Protein AF-A0A9W7BXT1-F1 (afdb_monomer_lite)

Organism: NCBI:txid1606542

pLDDT: mean 88.09, std 12.03, range [32.91, 97.69]

Secondary structure (DSSP, 8-state):
------GGG--HHHHIIIIIHHHHHHIIIIIIIHHHHHHTT--HHHHHHHHHHHHHHHHTHHHHHHHHTT--HHHHHHHHHHHHHHHHHHHHHHHHHHHHH--HHHHHHHHHHHHHH-S--GGGGSTTSTTGGGHHHHHHHHHHHHHHHHHHHGGG---

Radius of gyration: 18.15 Å; chains: 1; bounding box: 46×39×43 Å

Sequence (159 aa):
MPDTIDLRKWSIDSLRNLVIAPFTEELIYRSSLIPYLLQLGYKPVHVVFVAPVFFGFAHVHHAYNQIKQGHRMKEVLLVTAFQFTYTSLFGAYATYACLVWGDVLGVVFIHSFCNFMGLPSFTFMQRGDRVYEKRWIVMVAFIVGLVGFISLFWIFEMK

InterPro domains:
  IPR003675 CAAX prenyl protease 2/Lysostaphin resistance protein A-like domain [PF02517] (13-117)
  IPR039731 CAAX prenyl protease 2, eukaryotes [PTHR13046] (11-154)

Foldseek 3Di:
DPPDPDVVPDDPVLCCLQPVVLLVLLCCLLVPVLVVVVVVVDDLVVSLQPSLLVVLVVQLVVLVVCVVVVHDPVVSVVVSVVSSVVSSVLSSVLSVCCVLVVDSVVSSNVSSVCSVVDDDDPCLCDPPDPCVVVVVVVVVVVVCVVVVCVVVVVVPPDD

Structure (mmCIF, N/CA/C/O backbone):
data_AF-A0A9W7BXT1-F1
#
_entry.id   AF-A0A9W7BXT1-F1
#
loop_
_atom_site.group_PDB
_atom_site.id
_atom_site.type_symbol
_atom_site.label_atom_id
_atom_site.label_alt_id
_atom_site.label_comp_id
_atom_site.label_asym_id
_atom_site.label_entity_id
_atom_site.label_seq_id
_atom_site.pdbx_PDB_ins_code
_atom_site.Cartn_x
_atom_site.Cartn_y
_atom_site.Cartn_z
_atom_site.occupancy
_atom_site.B_iso_or_equiv
_atom_site.auth_seq_id
_atom_site.auth_comp_id
_atom_site.auth_asym_id
_atom_site.auth_atom_id
_atom_site.pdbx_PDB_model_num
ATOM 1 N N . MET A 1 1 ? 16.696 -21.995 -6.708 1.00 32.91 1 MET A N 1
ATOM 2 C CA . MET A 1 1 ? 16.469 -21.710 -5.279 1.00 32.91 1 MET A CA 1
ATOM 3 C C . MET A 1 1 ? 17.141 -20.373 -5.035 1.00 32.91 1 MET A C 1
ATOM 5 O O . MET A 1 1 ? 18.311 -20.297 -5.389 1.00 32.91 1 MET A O 1
ATOM 9 N N . PRO A 1 2 ? 16.446 -19.299 -4.624 1.00 48.81 2 PRO A N 1
ATOM 10 C CA . PRO A 1 2 ? 17.154 -18.095 -4.212 1.00 48.81 2 PRO A CA 1
ATOM 11 C C . PRO A 1 2 ? 18.020 -18.473 -3.013 1.00 48.81 2 PRO A C 1
ATOM 13 O O . PRO A 1 2 ? 17.573 -19.235 -2.151 1.00 48.81 2 PRO A O 1
ATOM 16 N N . ASP A 1 3 ? 19.258 -18.001 -3.015 1.00 51.84 3 ASP A N 1
ATOM 17 C CA . ASP A 1 3 ? 20.212 -18.208 -1.936 1.00 51.84 3 ASP A CA 1
ATOM 18 C C . ASP A 1 3 ? 19.595 -17.783 -0.593 1.00 51.84 3 ASP A C 1
ATOM 20 O O . ASP A 1 3 ? 18.800 -16.844 -0.522 1.00 51.84 3 ASP A O 1
ATOM 24 N N . THR A 1 4 ? 19.928 -18.518 0.466 1.00 55.94 4 THR A N 1
ATOM 25 C CA . THR A 1 4 ? 19.517 -18.277 1.859 1.00 55.94 4 THR A CA 1
ATOM 26 C C . THR A 1 4 ? 19.471 -16.787 2.212 1.00 55.94 4 THR A C 1
ATOM 28 O O . THR A 1 4 ? 20.417 -16.065 1.898 1.00 55.94 4 THR A O 1
ATOM 31 N N . ILE A 1 5 ? 18.403 -16.345 2.894 1.00 60.22 5 ILE A N 1
ATOM 32 C CA . ILE A 1 5 ? 18.219 -14.958 3.356 1.00 60.22 5 ILE A CA 1
ATOM 33 C C . ILE A 1 5 ? 19.414 -14.555 4.234 1.00 60.22 5 ILE A C 1
ATOM 35 O O . ILE A 1 5 ? 19.470 -14.873 5.419 1.00 60.22 5 ILE A O 1
ATOM 39 N N . ASP A 1 6 ? 20.378 -13.854 3.641 1.00 65.81 6 ASP A N 1
ATOM 40 C CA . ASP A 1 6 ? 21.527 -13.288 4.342 1.00 65.81 6 ASP A CA 1
ATOM 41 C C . ASP A 1 6 ? 21.230 -11.826 4.682 1.00 65.81 6 ASP A C 1
ATOM 43 O O . ASP A 1 6 ? 21.471 -10.908 3.891 1.00 65.81 6 ASP A O 1
ATOM 47 N N . LEU A 1 7 ? 20.683 -11.615 5.881 1.00 65.19 7 LEU A N 1
ATOM 48 C CA . LEU A 1 7 ? 20.322 -10.288 6.388 1.00 65.19 7 LEU A CA 1
ATOM 49 C C . LEU A 1 7 ? 21.531 -9.339 6.488 1.00 65.19 7 LEU A C 1
ATOM 51 O O . LEU A 1 7 ? 21.341 -8.127 6.529 1.00 65.19 7 LEU A O 1
ATOM 55 N N . ARG A 1 8 ? 22.776 -9.846 6.485 1.00 68.44 8 ARG A N 1
ATOM 56 C CA . ARG A 1 8 ? 23.986 -9.003 6.528 1.00 68.44 8 ARG A CA 1
ATOM 57 C C . ARG A 1 8 ? 24.300 -8.321 5.197 1.00 68.44 8 ARG A C 1
ATOM 59 O O . ARG A 1 8 ? 25.078 -7.373 5.186 1.00 68.44 8 ARG A O 1
ATOM 66 N N . LYS A 1 9 ? 23.713 -8.778 4.086 1.00 73.62 9 LYS A N 1
ATOM 67 C CA . LYS A 1 9 ? 23.909 -8.197 2.743 1.00 73.62 9 LYS A CA 1
ATOM 68 C C . LYS A 1 9 ? 22.847 -7.172 2.356 1.00 73.62 9 LYS A C 1
ATOM 70 O O . LYS A 1 9 ? 22.887 -6.642 1.247 1.00 73.62 9 LYS A O 1
ATOM 75 N N . TRP A 1 10 ? 21.876 -6.914 3.225 1.00 72.25 10 TRP A N 1
ATOM 76 C CA . TRP A 1 10 ? 20.792 -5.996 2.907 1.00 72.25 10 TRP A CA 1
ATOM 77 C C . TRP A 1 10 ? 21.289 -4.556 2.860 1.00 72.25 10 TRP A C 1
ATOM 79 O O . TRP A 1 10 ? 21.929 -4.067 3.790 1.00 72.25 10 TRP A O 1
ATOM 89 N N . SER A 1 11 ? 20.964 -3.862 1.768 1.00 83.31 11 SER A N 1
ATOM 90 C CA . SER A 1 11 ? 21.184 -2.423 1.680 1.00 83.31 11 SER A CA 1
ATOM 91 C C . SER A 1 11 ? 20.276 -1.684 2.665 1.00 83.31 11 SER A C 1
ATOM 93 O O . SER A 1 11 ? 19.204 -2.171 3.038 1.00 83.31 11 SER A O 1
ATOM 95 N N . ILE A 1 12 ? 20.672 -0.464 3.035 1.00 85.88 12 ILE A N 1
ATOM 96 C CA . ILE A 1 12 ? 19.837 0.444 3.837 1.00 85.88 12 ILE A CA 1
ATOM 97 C C . ILE A 1 12 ? 18.467 0.640 3.170 1.00 85.88 12 ILE A C 1
ATOM 99 O O . ILE A 1 12 ? 17.448 0.659 3.856 1.00 85.88 12 ILE A O 1
ATOM 103 N N . ASP A 1 13 ? 18.423 0.686 1.837 1.00 83.50 13 ASP A N 1
ATOM 104 C CA . ASP A 1 13 ? 17.174 0.788 1.078 1.00 83.50 13 ASP A CA 1
ATOM 105 C C . ASP A 1 13 ? 16.269 -0.438 1.251 1.00 83.50 13 ASP A C 1
ATOM 107 O O . ASP A 1 13 ? 15.052 -0.294 1.359 1.00 83.50 13 ASP A O 1
ATOM 111 N N . SER A 1 14 ? 16.844 -1.641 1.323 1.00 86.19 14 SER A N 1
ATOM 112 C CA . SER A 1 14 ? 16.077 -2.878 1.531 1.00 86.19 14 SER A CA 1
ATOM 113 C C . SER A 1 14 ? 15.465 -2.906 2.930 1.00 86.19 14 SER A C 1
ATOM 115 O O . SER A 1 14 ? 14.275 -3.177 3.082 1.00 86.19 14 SER A O 1
ATOM 117 N N . LEU A 1 15 ? 16.251 -2.540 3.949 1.00 88.38 15 LEU A N 1
ATOM 118 C CA . LEU A 1 15 ? 15.761 -2.410 5.323 1.00 88.38 15 LEU A CA 1
ATOM 119 C C . LEU A 1 15 ? 14.668 -1.339 5.428 1.00 88.38 15 LEU A C 1
ATOM 121 O O . LEU A 1 15 ? 13.637 -1.558 6.069 1.00 88.38 15 LEU A O 1
ATOM 125 N N . ARG A 1 16 ? 14.868 -0.195 4.762 1.00 89.88 16 ARG A N 1
ATOM 126 C CA . ARG A 1 16 ? 13.878 0.879 4.702 1.00 89.88 16 ARG A CA 1
ATOM 127 C C . ARG A 1 16 ? 12.569 0.375 4.106 1.00 89.88 16 ARG A C 1
ATOM 129 O O . ARG A 1 16 ? 11.532 0.558 4.722 1.00 89.88 16 ARG A O 1
ATOM 136 N N . ASN A 1 17 ? 12.609 -0.264 2.940 1.00 90.25 17 ASN A N 1
ATOM 137 C 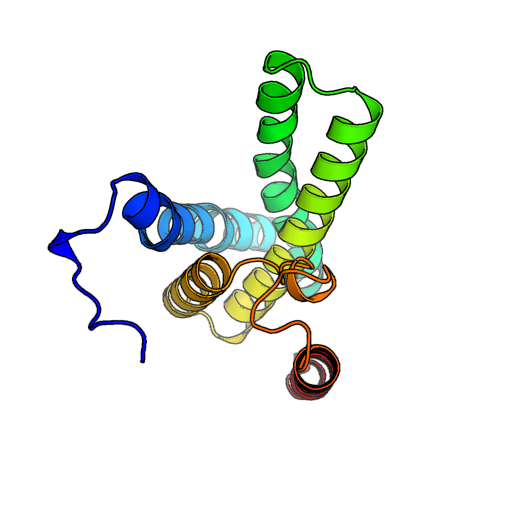CA . ASN A 1 17 ? 11.404 -0.631 2.191 1.00 90.25 17 ASN A CA 1
ATOM 138 C C . ASN A 1 17 ? 10.638 -1.818 2.787 1.00 90.25 17 ASN A C 1
ATOM 140 O O . ASN A 1 17 ? 9.424 -1.900 2.611 1.00 90.25 17 ASN A O 1
ATOM 144 N N . LEU A 1 18 ? 11.327 -2.737 3.468 1.00 91.88 18 LEU A N 1
ATOM 145 C CA . LEU A 1 18 ? 10.723 -3.980 3.956 1.00 91.88 18 LEU A CA 1
ATOM 146 C C . LEU A 1 18 ? 10.397 -3.965 5.447 1.00 91.88 18 LEU A C 1
ATOM 148 O O . LEU A 1 18 ? 9.561 -4.754 5.877 1.00 91.88 18 LEU A O 1
ATOM 152 N N . VAL A 1 19 ? 11.023 -3.087 6.234 1.00 93.25 19 VAL A N 1
ATOM 153 C CA . VAL A 1 19 ? 10.809 -3.036 7.689 1.00 93.25 19 VAL A CA 1
ATOM 154 C C . VAL A 1 19 ? 10.384 -1.646 8.131 1.00 93.25 19 VAL A C 1
ATOM 156 O O . VAL A 1 19 ? 9.286 -1.483 8.653 1.00 93.25 19 VAL A O 1
ATOM 159 N N . ILE A 1 20 ? 11.233 -0.638 7.912 1.00 95.31 20 ILE A N 1
ATOM 160 C CA . ILE A 1 20 ? 11.030 0.687 8.516 1.00 95.31 20 ILE A CA 1
ATOM 161 C C . ILE A 1 20 ? 9.790 1.366 7.931 1.00 95.31 20 ILE A C 1
ATOM 163 O O . ILE A 1 20 ? 8.914 1.774 8.687 1.00 95.31 20 ILE A O 1
ATOM 167 N N . ALA A 1 21 ? 9.696 1.463 6.604 1.00 94.00 21 ALA A N 1
ATOM 168 C CA . ALA A 1 21 ? 8.586 2.126 5.932 1.00 94.00 21 ALA A CA 1
ATOM 169 C C . ALA A 1 21 ? 7.246 1.435 6.243 1.00 94.00 21 ALA A C 1
ATOM 171 O O . ALA A 1 21 ? 6.411 2.113 6.840 1.00 94.00 21 ALA A O 1
ATOM 172 N N . PRO A 1 22 ? 7.063 0.111 6.029 1.00 96.12 22 PRO A N 1
ATOM 173 C CA . PRO A 1 22 ? 5.814 -0.569 6.383 1.00 96.12 22 PRO A CA 1
ATOM 174 C C . PRO A 1 22 ? 5.406 -0.365 7.844 1.00 96.12 22 PRO A C 1
ATOM 176 O O . PRO A 1 22 ? 4.256 -0.050 8.132 1.00 96.12 22 PRO A O 1
ATOM 179 N N . PHE A 1 23 ? 6.356 -0.481 8.778 1.00 97.38 23 PHE A N 1
ATOM 180 C CA . PHE A 1 23 ? 6.073 -0.290 10.197 1.00 97.38 23 PHE A CA 1
ATOM 181 C C . PHE A 1 23 ? 5.617 1.141 10.505 1.00 97.38 23 PHE A C 1
ATOM 183 O O . PHE A 1 23 ? 4.591 1.344 11.151 1.00 97.38 23 PHE A O 1
ATOM 190 N N . THR A 1 24 ? 6.355 2.146 10.028 1.00 97.19 24 THR A N 1
ATOM 191 C CA . THR A 1 24 ? 6.008 3.554 10.281 1.00 97.19 24 THR A CA 1
ATOM 192 C C . THR A 1 24 ? 4.706 3.967 9.603 1.00 97.19 24 THR A C 1
ATOM 194 O O . THR A 1 24 ? 3.893 4.658 10.213 1.00 97.19 24 THR A O 1
ATOM 197 N N . GLU A 1 25 ? 4.477 3.520 8.372 1.00 97.25 25 GLU A N 1
ATOM 198 C CA . GLU A 1 25 ? 3.274 3.826 7.613 1.00 97.25 25 GLU A CA 1
ATOM 199 C C . GLU A 1 25 ? 2.043 3.218 8.288 1.00 97.25 25 GLU A C 1
ATOM 201 O O . GLU A 1 25 ? 1.101 3.945 8.605 1.00 97.25 25 GLU A O 1
ATOM 206 N N . GLU A 1 26 ? 2.051 1.926 8.618 1.00 97.69 26 GLU A N 1
ATOM 207 C CA . GLU A 1 26 ? 0.888 1.318 9.270 1.00 97.69 26 GLU A CA 1
ATOM 208 C C . GLU A 1 26 ? 0.644 1.885 10.678 1.00 97.69 26 GLU A C 1
ATOM 210 O O . GLU A 1 26 ? -0.509 2.059 11.061 1.00 97.69 26 GLU A O 1
ATOM 215 N N . LEU A 1 27 ? 1.670 2.292 11.435 1.00 97.25 27 LEU A N 1
ATOM 216 C CA . LEU A 1 27 ? 1.449 3.001 12.705 1.00 97.25 27 LEU A CA 1
ATOM 217 C C . LEU A 1 27 ? 0.760 4.362 12.516 1.00 97.25 27 LEU A C 1
ATOM 219 O O . LEU A 1 27 ? -0.163 4.709 13.259 1.00 97.25 27 LEU A O 1
ATOM 223 N N . ILE A 1 28 ? 1.178 5.144 11.520 1.00 97.12 28 ILE A N 1
ATOM 224 C CA . ILE A 1 28 ? 0.570 6.451 11.241 1.00 97.12 28 ILE A CA 1
ATOM 225 C C . ILE A 1 28 ? -0.876 6.261 10.772 1.00 97.12 28 ILE A C 1
ATOM 227 O O . ILE A 1 28 ? -1.802 6.870 11.313 1.00 97.12 28 ILE A O 1
ATOM 231 N N . TYR A 1 29 ? -1.105 5.386 9.797 1.00 96.56 29 TYR A N 1
ATOM 232 C CA . TYR A 1 29 ? -2.417 5.272 9.167 1.00 96.56 29 TYR A CA 1
ATOM 233 C C . TYR A 1 29 ? -3.388 4.377 9.937 1.00 96.56 29 TYR A C 1
ATOM 235 O O . TYR A 1 29 ? -4.581 4.679 9.958 1.00 96.56 29 TYR A O 1
ATOM 243 N N . ARG A 1 30 ? -2.923 3.314 10.602 1.00 97.00 30 ARG A N 1
ATOM 244 C CA . ARG A 1 30 ? -3.799 2.389 11.342 1.00 97.00 30 ARG A CA 1
ATOM 245 C C . ARG A 1 30 ? -3.909 2.710 12.814 1.00 97.00 30 ARG A C 1
ATOM 247 O O . ARG A 1 30 ? -5.015 2.687 13.337 1.00 97.00 30 ARG A O 1
ATOM 254 N N . SER A 1 31 ? -2.810 3.060 13.472 1.00 95.31 31 SER A N 1
ATOM 255 C CA . SER A 1 31 ? -2.849 3.344 14.911 1.00 95.31 31 SER A CA 1
ATOM 256 C C . SER A 1 31 ? -3.230 4.789 15.226 1.00 95.31 31 SER A C 1
ATOM 258 O O . SER A 1 31 ? -3.731 5.046 16.316 1.00 95.31 31 SER A O 1
ATOM 260 N N . SER A 1 32 ? -3.029 5.732 14.295 1.00 96.81 32 SER A N 1
ATOM 261 C CA . SER A 1 32 ? -3.349 7.152 14.529 1.00 96.81 32 SER A CA 1
ATOM 262 C C . SER A 1 32 ? -4.570 7.627 13.737 1.00 96.81 32 SER A C 1
ATOM 264 O O . SER A 1 32 ? -5.547 8.090 14.329 1.00 96.81 32 SER A O 1
ATOM 266 N N . LEU A 1 33 ? -4.559 7.495 12.405 1.00 97.50 33 LEU A N 1
ATOM 267 C CA . LEU A 1 33 ? -5.624 8.055 11.561 1.00 97.50 33 LEU A CA 1
ATOM 268 C C . LEU A 1 33 ? -6.969 7.324 11.715 1.00 97.50 33 LEU A C 1
ATOM 270 O O . LEU A 1 33 ? -7.999 7.986 11.832 1.00 97.50 33 LEU A O 1
ATOM 274 N N . ILE A 1 34 ? -6.986 5.985 11.738 1.00 96.94 34 ILE A N 1
ATOM 275 C CA . ILE A 1 34 ? -8.236 5.216 11.896 1.00 96.94 34 ILE A CA 1
ATOM 276 C C . ILE A 1 34 ? -8.955 5.566 13.215 1.00 96.94 34 ILE A C 1
ATOM 278 O O . ILE A 1 34 ? -10.116 5.978 13.141 1.00 96.94 34 ILE A O 1
ATOM 282 N N . PRO A 1 35 ? -8.322 5.479 14.409 1.00 96.38 35 PRO A N 1
ATOM 283 C CA . PRO A 1 35 ? -8.991 5.823 15.663 1.00 96.38 35 PRO A CA 1
ATOM 284 C C . PRO A 1 35 ? -9.455 7.275 15.716 1.00 96.38 35 PRO A C 1
ATOM 286 O O . PRO A 1 35 ? -10.489 7.561 16.317 1.00 96.38 35 PRO A O 1
ATOM 289 N N . TYR A 1 36 ? -8.720 8.194 15.086 1.00 97.62 36 TYR A N 1
ATOM 290 C CA . TYR A 1 36 ? -9.133 9.590 14.976 1.00 97.62 36 TYR A CA 1
ATOM 291 C C . TYR A 1 36 ? -10.431 9.738 14.169 1.00 97.62 36 TYR A C 1
ATOM 293 O O . TYR A 1 36 ? -11.379 10.364 14.638 1.00 97.62 36 TYR A O 1
ATOM 301 N N . LEU A 1 37 ? -10.527 9.106 12.994 1.00 97.25 37 LEU A N 1
ATOM 302 C CA . LEU A 1 37 ? -11.742 9.149 12.171 1.00 97.25 37 LEU A CA 1
ATOM 303 C C . LEU A 1 37 ? -12.939 8.488 12.873 1.00 97.25 37 LEU A C 1
ATOM 305 O O . LEU A 1 37 ? -14.053 9.008 12.803 1.00 97.25 37 LEU A O 1
ATOM 309 N N . LEU A 1 38 ? -12.719 7.384 13.591 1.00 96.50 38 LEU A N 1
ATOM 310 C CA . LEU A 1 38 ? -13.764 6.738 14.393 1.00 96.50 38 LEU A CA 1
ATOM 311 C C . LEU A 1 38 ? -14.264 7.652 15.525 1.00 96.50 38 LEU A C 1
ATOM 313 O O . LEU A 1 38 ? -15.471 7.755 15.734 1.00 96.50 38 LEU A O 1
ATOM 317 N N . GLN A 1 39 ? -13.367 8.370 16.210 1.00 97.56 39 GLN A N 1
ATOM 318 C CA . GLN A 1 39 ? -13.734 9.350 17.245 1.00 97.56 39 GLN A CA 1
ATOM 319 C C . GLN A 1 39 ? -14.524 10.544 16.694 1.00 97.56 39 GLN A C 1
ATOM 321 O O . GLN A 1 39 ? -15.358 11.101 17.402 1.00 97.56 39 GLN A O 1
ATOM 326 N N . LEU A 1 40 ? -14.322 10.908 15.424 1.00 97.31 40 LEU A N 1
ATOM 327 C CA . LEU A 1 40 ? -15.143 11.907 14.729 1.00 97.31 40 LEU A CA 1
ATOM 328 C C . LEU A 1 40 ? -16.552 11.397 14.360 1.00 97.31 40 LEU A C 1
ATOM 330 O O . LEU A 1 40 ? -17.328 12.132 13.753 1.00 97.31 40 LEU A O 1
ATOM 334 N N . GLY A 1 41 ? -16.896 10.151 14.701 1.00 96.06 41 GLY A N 1
ATOM 335 C CA . GLY A 1 41 ? -18.211 9.560 14.447 1.00 96.06 41 GLY A CA 1
ATOM 336 C C . GLY A 1 41 ? -18.359 8.912 13.069 1.00 96.06 41 GLY A C 1
ATOM 337 O O . GLY A 1 41 ? -19.472 8.549 12.678 1.00 96.06 41 GLY A O 1
ATOM 338 N N . TYR A 1 42 ? -17.269 8.735 12.313 1.00 96.00 42 TYR A N 1
ATOM 339 C CA . TYR A 1 42 ? -17.328 7.996 11.053 1.00 96.00 42 TYR A CA 1
ATOM 340 C C . TYR A 1 42 ? -17.599 6.515 11.325 1.00 96.00 42 TYR A C 1
ATOM 342 O O . TYR A 1 42 ? -16.925 5.876 12.129 1.00 96.00 42 TYR A O 1
ATOM 350 N N . LYS A 1 43 ? -18.566 5.936 10.603 1.00 93.88 43 LYS A N 1
ATOM 351 C CA . LYS A 1 43 ? -18.797 4.482 10.627 1.00 93.88 43 LYS A CA 1
ATOM 352 C C . LYS A 1 43 ? -17.572 3.739 10.064 1.00 93.88 43 LYS A C 1
ATOM 354 O O . LYS A 1 43 ? -17.001 4.231 9.087 1.00 93.88 43 LYS A O 1
ATOM 359 N N . PRO A 1 44 ? -17.232 2.533 10.563 1.00 92.19 44 PRO A N 1
ATOM 360 C CA . PRO A 1 44 ? -16.088 1.750 10.081 1.00 92.19 44 PRO A CA 1
ATOM 361 C C . PRO A 1 44 ? -16.040 1.591 8.556 1.00 92.19 44 PRO A C 1
ATOM 363 O O . PRO A 1 44 ? -14.995 1.803 7.949 1.00 92.19 44 PRO A O 1
ATOM 366 N N . VAL A 1 45 ? -17.190 1.339 7.919 1.00 90.38 45 VAL A N 1
ATOM 367 C CA . VAL A 1 45 ? -17.292 1.237 6.453 1.00 90.38 45 VAL A CA 1
ATOM 368 C C . VAL A 1 45 ? -16.818 2.502 5.730 1.00 90.38 45 VAL A C 1
ATOM 370 O O . VAL A 1 45 ? -16.158 2.406 4.705 1.00 90.38 45 VAL A O 1
ATOM 373 N N . HIS A 1 46 ? -17.084 3.695 6.268 1.00 93.56 46 HIS A N 1
ATOM 374 C CA . HIS A 1 46 ? -16.599 4.939 5.670 1.00 93.56 46 HIS A CA 1
ATOM 375 C C . HIS A 1 46 ? -15.097 5.108 5.889 1.00 93.56 46 HIS A C 1
ATOM 377 O O . HIS A 1 46 ? -14.396 5.556 4.985 1.00 93.56 46 HIS A O 1
ATOM 383 N N . VAL A 1 47 ? -14.587 4.719 7.060 1.00 95.50 47 VAL A N 1
ATOM 384 C CA . VAL A 1 47 ? -13.151 4.791 7.369 1.00 95.50 47 VAL A CA 1
ATOM 385 C C . VAL A 1 47 ? -12.335 3.938 6.394 1.00 95.50 47 VAL A C 1
ATOM 387 O O . VAL A 1 47 ? -11.295 4.408 5.930 1.00 95.50 47 VAL A O 1
ATOM 390 N N . VAL A 1 48 ? -12.846 2.762 6.000 1.00 94.56 48 VAL A N 1
ATOM 391 C CA . VAL A 1 48 ? -12.244 1.887 4.972 1.00 94.56 48 VAL A CA 1
ATOM 392 C C . VAL A 1 48 ? -11.999 2.608 3.649 1.00 94.56 48 VAL A C 1
ATOM 394 O O . VAL A 1 48 ? -11.009 2.310 2.994 1.00 94.56 48 VAL A O 1
ATOM 397 N N . PHE A 1 49 ? -12.838 3.571 3.264 1.00 93.38 49 PHE A N 1
ATOM 398 C CA . PHE A 1 49 ? -12.678 4.301 2.001 1.00 93.38 49 PHE A CA 1
ATOM 399 C C . PHE A 1 49 ? -12.029 5.680 2.163 1.00 93.38 49 PHE A C 1
ATOM 401 O O . PHE A 1 49 ? -11.375 6.154 1.239 1.00 93.38 49 PHE A O 1
ATOM 408 N N . VAL A 1 50 ? -12.161 6.323 3.327 1.00 95.19 50 VAL A N 1
ATOM 409 C CA . VAL A 1 50 ? -11.632 7.676 3.574 1.00 95.19 50 VAL A CA 1
ATOM 410 C C . VAL A 1 50 ? -10.159 7.655 3.986 1.00 95.19 50 VAL A C 1
ATOM 412 O O . VAL A 1 50 ? -9.355 8.389 3.413 1.00 95.19 50 VAL A O 1
ATOM 415 N N . ALA A 1 51 ? -9.770 6.814 4.950 1.00 95.25 51 ALA A N 1
ATOM 416 C CA . ALA A 1 51 ? -8.386 6.758 5.437 1.00 95.25 51 ALA A CA 1
ATOM 417 C C . ALA A 1 51 ? -7.344 6.475 4.327 1.00 95.25 51 ALA A C 1
ATOM 419 O O . ALA A 1 51 ? -6.301 7.137 4.303 1.00 95.25 51 ALA A O 1
ATOM 420 N N . PRO A 1 52 ? -7.596 5.567 3.362 1.00 94.94 52 PRO A N 1
ATOM 421 C CA . PRO A 1 52 ? -6.626 5.246 2.312 1.00 94.94 52 PRO A CA 1
ATOM 422 C C . PRO A 1 52 ? -6.385 6.359 1.295 1.00 94.94 52 PRO A C 1
ATOM 424 O O . PRO A 1 52 ? -5.382 6.326 0.583 1.00 94.94 52 PRO A O 1
ATOM 427 N N . VAL A 1 53 ? -7.281 7.344 1.204 1.00 95.69 53 VAL A N 1
ATOM 428 C CA . VAL A 1 53 ? -7.074 8.511 0.339 1.00 95.69 53 VAL A CA 1
ATOM 429 C C . VAL A 1 53 ? -5.891 9.330 0.855 1.00 95.69 53 VAL A C 1
ATOM 431 O O . VAL A 1 53 ? -5.031 9.719 0.069 1.00 95.69 53 VAL A O 1
ATOM 434 N N . PHE A 1 54 ? -5.773 9.509 2.176 1.00 95.56 54 PHE A N 1
ATOM 435 C CA . PHE A 1 54 ? -4.616 10.173 2.789 1.00 95.56 54 PHE A CA 1
ATOM 436 C C . PHE A 1 54 ? -3.321 9.387 2.563 1.00 95.56 54 PHE A C 1
ATOM 438 O O . PHE A 1 54 ? -2.301 9.975 2.208 1.00 95.56 54 PHE A O 1
ATOM 445 N N . PHE A 1 55 ? -3.382 8.058 2.691 1.00 93.94 55 PHE A N 1
ATOM 446 C CA . PHE A 1 55 ? -2.253 7.175 2.389 1.00 93.94 55 PHE A CA 1
ATOM 447 C C . PHE A 1 55 ? -1.793 7.303 0.928 1.00 93.94 55 PHE A C 1
ATOM 449 O O . PHE A 1 55 ? -0.600 7.447 0.651 1.00 93.94 55 PHE A O 1
ATOM 456 N N . GLY A 1 56 ? -2.738 7.329 -0.015 1.00 93.94 56 GLY A N 1
ATOM 457 C CA . GLY A 1 56 ? -2.446 7.546 -1.431 1.00 93.94 56 GLY A CA 1
ATOM 458 C C . GLY A 1 56 ? -1.841 8.921 -1.702 1.00 93.94 56 GLY A C 1
ATOM 459 O O . GLY A 1 56 ? -0.830 9.028 -2.398 1.00 93.94 56 GLY A O 1
ATOM 460 N N . PHE A 1 57 ? -2.398 9.981 -1.109 1.00 94.88 57 PHE A N 1
ATOM 461 C CA . PHE A 1 57 ? -1.878 11.343 -1.262 1.00 94.88 57 PHE A CA 1
ATOM 462 C C . PHE A 1 57 ? -0.452 11.495 -0.754 1.00 94.88 57 PHE A C 1
ATOM 464 O O . PHE A 1 57 ? 0.341 12.198 -1.382 1.00 94.88 57 PHE A O 1
ATOM 471 N N . ALA A 1 58 ? -0.092 10.803 0.327 1.00 93.44 58 ALA A N 1
ATOM 472 C CA . ALA A 1 58 ? 1.274 10.828 0.822 1.00 93.44 58 ALA A CA 1
ATOM 473 C C . ALA A 1 58 ? 2.285 10.340 -0.215 1.00 93.44 58 ALA A C 1
ATOM 475 O O . ALA A 1 58 ? 3.426 10.763 -0.144 1.00 93.44 58 ALA A O 1
ATOM 476 N N . HIS A 1 59 ? 1.891 9.553 -1.219 1.00 92.31 59 HIS A N 1
ATOM 477 C CA . HIS A 1 59 ? 2.769 9.090 -2.298 1.00 92.31 59 HIS A CA 1
ATOM 478 C C . HIS A 1 59 ? 2.838 10.042 -3.499 1.00 92.31 59 HIS A C 1
ATOM 480 O O . HIS A 1 59 ? 3.745 9.934 -4.323 1.00 92.31 59 HIS A O 1
ATOM 486 N N . VAL A 1 60 ? 1.946 11.032 -3.590 1.00 92.25 60 VAL A N 1
ATOM 487 C CA . VAL A 1 60 ? 1.958 12.024 -4.680 1.00 92.25 60 VAL A CA 1
ATOM 488 C C . VAL A 1 60 ? 3.241 12.861 -4.664 1.00 92.25 60 VAL A C 1
ATOM 490 O O . VAL A 1 60 ? 3.668 13.351 -5.707 1.00 92.25 60 VAL A O 1
ATOM 493 N N . HIS A 1 61 ? 3.936 12.958 -3.523 1.00 91.81 61 HIS A N 1
ATOM 494 C CA . HIS A 1 61 ? 5.237 13.630 -3.444 1.00 91.81 61 HIS A CA 1
ATOM 495 C C . HIS A 1 61 ? 6.295 13.022 -4.388 1.00 91.81 61 HIS A C 1
ATOM 497 O O . HIS A 1 61 ? 7.224 13.723 -4.790 1.00 91.81 61 HIS A O 1
ATOM 503 N N . HIS A 1 62 ? 6.160 11.758 -4.810 1.00 89.88 62 HIS A N 1
ATOM 504 C CA . HIS A 1 62 ? 7.057 11.169 -5.808 1.00 89.88 62 HIS A CA 1
ATOM 505 C C . HIS A 1 62 ? 6.974 11.876 -7.166 1.00 89.88 62 HIS A C 1
ATOM 507 O O . HIS A 1 62 ? 7.985 11.950 -7.869 1.00 89.88 62 HIS A O 1
ATOM 513 N N . ALA A 1 63 ? 5.827 12.477 -7.499 1.00 91.44 63 ALA A N 1
ATOM 514 C CA . ALA A 1 63 ? 5.658 13.283 -8.705 1.00 91.44 63 ALA A CA 1
ATOM 515 C C . ALA A 1 63 ? 6.666 14.439 -8.758 1.00 91.44 63 ALA A C 1
ATOM 517 O O . ALA A 1 63 ? 7.259 14.698 -9.803 1.00 91.44 63 ALA A O 1
ATOM 518 N N . TYR A 1 64 ? 6.925 15.090 -7.617 1.00 90.69 64 TYR A N 1
ATOM 519 C CA . TYR A 1 64 ? 7.904 16.175 -7.519 1.00 90.69 64 TYR A CA 1
ATOM 520 C C . TYR A 1 64 ? 9.307 15.705 -7.921 1.00 90.69 64 TYR A C 1
ATOM 522 O O . TYR A 1 64 ? 9.984 16.355 -8.720 1.00 90.69 64 TYR A O 1
ATOM 530 N N . ASN A 1 65 ? 9.719 14.535 -7.426 1.00 90.56 65 ASN A N 1
ATOM 531 C CA . ASN A 1 65 ? 11.015 13.955 -7.769 1.00 90.56 65 ASN A CA 1
ATOM 532 C C . ASN A 1 65 ? 11.099 13.601 -9.258 1.00 90.56 65 ASN A C 1
ATOM 534 O O . ASN A 1 65 ? 12.139 13.833 -9.871 1.00 90.56 65 ASN A O 1
ATOM 538 N N . GLN A 1 66 ? 10.017 13.102 -9.863 1.00 90.50 66 GLN A N 1
ATOM 539 C CA . GLN A 1 66 ? 10.008 12.79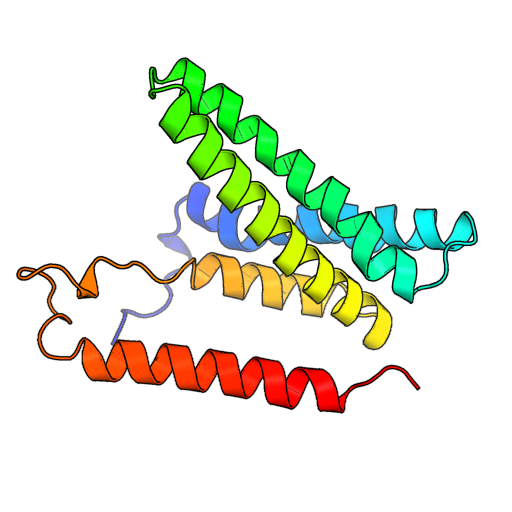0 -11.293 1.00 90.50 66 GLN A CA 1
ATOM 540 C C . GLN A 1 66 ? 10.070 14.044 -12.174 1.00 90.50 66 GLN A C 1
ATOM 542 O O . GLN A 1 66 ? 10.820 14.077 -13.149 1.00 90.50 66 GLN A O 1
ATOM 547 N N . ILE A 1 67 ? 9.355 15.108 -11.805 1.00 93.00 67 ILE A N 1
ATOM 548 C CA . ILE A 1 67 ? 9.439 16.401 -12.502 1.00 93.00 67 ILE A CA 1
ATOM 549 C C . ILE A 1 67 ? 10.871 16.941 -12.432 1.00 93.00 67 ILE A C 1
ATOM 551 O O . ILE A 1 67 ? 11.422 17.366 -13.445 1.00 93.00 67 ILE A O 1
ATOM 555 N N . LYS A 1 68 ? 11.509 16.864 -11.257 1.00 93.56 68 LYS A N 1
ATOM 556 C CA . LYS A 1 68 ? 12.897 17.310 -11.058 1.00 93.56 68 LYS A CA 1
ATOM 557 C C . LYS A 1 68 ? 13.911 16.503 -11.878 1.00 93.56 68 LYS A C 1
ATOM 559 O O . LYS A 1 68 ? 14.935 17.045 -12.277 1.00 93.56 68 LYS A O 1
ATOM 564 N N . GLN A 1 69 ? 13.627 15.230 -12.141 1.00 92.94 69 GLN A N 1
ATOM 565 C CA . GLN A 1 69 ? 14.440 14.361 -13.000 1.00 92.94 69 GLN A CA 1
ATOM 566 C C . GLN A 1 69 ? 14.221 14.609 -14.505 1.00 92.94 69 GLN A C 1
ATOM 568 O O . GLN A 1 69 ? 14.892 13.985 -15.322 1.00 92.94 69 GLN A O 1
ATOM 573 N N . GLY A 1 70 ? 13.316 15.519 -14.884 1.00 93.06 70 GLY A N 1
ATOM 574 C CA . GLY A 1 70 ? 13.072 15.883 -16.281 1.00 93.06 70 GLY A CA 1
ATOM 575 C C . GLY A 1 70 ? 12.115 14.950 -17.026 1.00 93.06 70 GLY A C 1
ATOM 576 O O . GLY A 1 70 ? 12.066 14.990 -18.256 1.00 93.06 70 GLY A O 1
ATOM 577 N N . HIS A 1 71 ? 11.341 14.121 -16.315 1.00 93.69 71 HIS A N 1
ATOM 578 C CA . HIS A 1 71 ? 10.325 13.266 -16.936 1.00 93.69 71 HIS A CA 1
ATOM 579 C C . HIS A 1 71 ? 9.217 14.096 -17.593 1.00 93.69 71 HIS A C 1
ATOM 581 O O . HIS A 1 71 ? 8.864 15.192 -17.148 1.00 93.69 71 HIS A O 1
ATOM 587 N N . ARG A 1 72 ? 8.626 13.565 -18.668 1.00 95.31 72 ARG A N 1
ATOM 588 C CA . ARG A 1 72 ? 7.551 14.253 -19.398 1.00 95.31 72 ARG A CA 1
ATOM 589 C C . ARG A 1 72 ? 6.318 14.371 -18.507 1.00 95.31 72 ARG A C 1
ATOM 591 O O . ARG A 1 72 ? 5.881 13.383 -17.930 1.00 95.31 72 ARG A O 1
ATOM 598 N N . MET A 1 73 ? 5.662 15.532 -18.496 1.00 93.12 73 MET A N 1
ATOM 599 C CA . MET A 1 73 ? 4.497 15.769 -17.625 1.00 93.12 73 MET A CA 1
ATOM 600 C C . MET A 1 73 ? 3.389 14.712 -17.775 1.00 93.12 73 MET A C 1
ATOM 602 O O . MET A 1 73 ? 2.820 14.264 -16.787 1.00 93.12 73 MET A O 1
ATOM 606 N N . LYS A 1 74 ? 3.112 14.260 -19.008 1.00 94.69 74 LYS A N 1
ATOM 607 C CA . LYS A 1 74 ? 2.122 13.197 -19.260 1.00 94.69 74 LYS A CA 1
ATOM 608 C C . LYS A 1 74 ? 2.484 11.875 -18.571 1.00 94.69 74 LYS A C 1
ATOM 610 O O . LYS A 1 74 ? 1.595 11.187 -18.087 1.00 94.69 74 LYS A O 1
ATOM 615 N N . GLU A 1 75 ? 3.768 11.532 -18.541 1.00 92.81 75 GLU A N 1
ATOM 616 C CA . GLU A 1 75 ? 4.276 10.318 -17.900 1.00 92.81 75 GLU A CA 1
ATOM 617 C C . GLU A 1 75 ? 4.203 10.435 -16.379 1.00 92.81 75 GLU A C 1
ATOM 619 O O . GLU A 1 75 ? 3.648 9.550 -15.734 1.00 92.81 75 GLU A O 1
ATOM 624 N N . VAL A 1 76 ? 4.642 11.569 -15.823 1.00 94.81 76 VAL A N 1
ATOM 625 C CA . VAL A 1 76 ? 4.535 11.843 -14.382 1.00 94.81 76 VAL A CA 1
ATOM 626 C C . VAL A 1 76 ? 3.087 11.738 -13.914 1.00 94.81 76 VAL A C 1
ATOM 628 O O . VAL A 1 76 ? 2.812 11.083 -12.911 1.00 94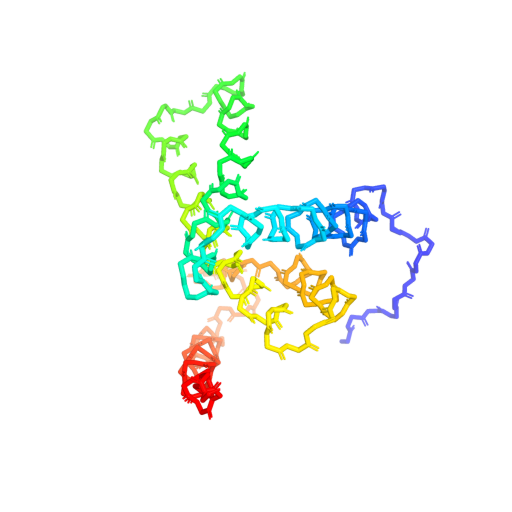.81 76 VAL A O 1
ATOM 631 N N . LEU A 1 77 ? 2.149 12.347 -14.647 1.00 94.75 77 LEU A N 1
ATOM 632 C CA . LEU A 1 77 ? 0.726 12.288 -14.317 1.00 94.75 77 LEU A CA 1
ATOM 633 C C . LEU A 1 77 ? 0.197 10.853 -14.341 1.00 94.75 77 LEU A C 1
ATOM 635 O O . LEU A 1 77 ? -0.496 10.454 -13.409 1.00 94.75 77 LEU A O 1
ATOM 639 N N . LEU A 1 78 ? 0.543 10.068 -15.366 1.00 94.94 78 LEU A N 1
ATOM 640 C CA . LEU A 1 78 ? 0.110 8.675 -15.480 1.00 94.94 78 LEU A CA 1
ATOM 641 C C . LEU A 1 78 ? 0.656 7.818 -14.329 1.00 94.94 78 LEU A C 1
ATOM 643 O O . LEU A 1 78 ? -0.108 7.102 -13.684 1.00 94.94 78 LEU A O 1
ATOM 647 N N . VAL A 1 79 ? 1.959 7.915 -14.050 1.00 92.62 79 VAL A N 1
ATOM 648 C CA . VAL A 1 79 ? 2.622 7.145 -12.987 1.00 92.62 79 VAL A CA 1
ATOM 649 C C . VAL A 1 79 ? 2.083 7.540 -11.618 1.00 92.62 79 VAL A C 1
ATOM 651 O O . VAL A 1 79 ? 1.770 6.670 -10.812 1.00 92.62 79 VAL A O 1
ATOM 654 N N . THR A 1 80 ? 1.904 8.837 -11.371 1.00 94.94 80 THR A N 1
ATOM 655 C CA . THR A 1 80 ? 1.375 9.346 -10.099 1.00 94.94 80 THR A CA 1
ATOM 656 C C . THR A 1 80 ? -0.079 8.932 -9.895 1.00 94.94 80 THR A C 1
ATOM 658 O O . THR A 1 80 ? -0.435 8.494 -8.806 1.00 94.94 80 THR A O 1
ATOM 661 N N . ALA A 1 81 ? -0.921 9.020 -10.930 1.00 95.50 81 ALA A N 1
ATOM 662 C CA . ALA A 1 81 ? -2.319 8.596 -10.851 1.00 95.50 81 ALA A CA 1
ATOM 663 C C . ALA A 1 81 ? -2.437 7.088 -10.598 1.00 95.50 81 ALA A C 1
ATOM 665 O O . ALA A 1 81 ? -3.240 6.656 -9.767 1.00 95.50 81 ALA A O 1
ATOM 666 N N . PHE A 1 82 ? -1.610 6.289 -11.276 1.00 94.00 82 PHE A N 1
ATOM 667 C CA . PHE A 1 82 ? -1.535 4.853 -11.038 1.00 94.00 82 PHE A CA 1
ATOM 668 C C . PHE A 1 82 ? -1.063 4.550 -9.613 1.00 94.00 82 PHE A C 1
ATOM 670 O O . PHE A 1 82 ? -1.718 3.781 -8.913 1.00 94.00 82 PHE A O 1
ATOM 677 N N . GLN A 1 83 ? 0.018 5.192 -9.159 1.00 94.25 83 GLN A N 1
ATOM 678 C CA . GLN A 1 83 ? 0.554 5.007 -7.814 1.00 94.25 83 GLN A CA 1
ATOM 679 C C . GLN A 1 83 ? -0.477 5.379 -6.751 1.00 94.25 83 GLN A C 1
ATOM 681 O O . GLN A 1 83 ? -0.722 4.567 -5.872 1.00 94.25 83 GLN A O 1
ATOM 686 N N . PHE A 1 84 ? -1.120 6.544 -6.865 1.00 95.62 84 PHE A N 1
ATOM 687 C CA . PHE A 1 84 ? -2.188 6.982 -5.964 1.00 95.62 84 PHE A CA 1
ATOM 688 C C . PHE A 1 84 ? -3.330 5.965 -5.904 1.00 95.62 84 PHE A C 1
ATOM 690 O O . PHE A 1 84 ? -3.733 5.546 -4.825 1.00 95.62 84 PHE A O 1
ATOM 697 N N . THR A 1 85 ? -3.826 5.526 -7.063 1.00 94.69 85 THR A N 1
ATOM 698 C CA . THR A 1 85 ? -4.944 4.575 -7.125 1.00 94.69 85 THR A CA 1
ATOM 699 C C . THR A 1 85 ? -4.561 3.245 -6.486 1.00 94.69 85 THR A C 1
ATOM 701 O O . THR A 1 85 ? -5.296 2.713 -5.657 1.00 94.69 85 THR A O 1
ATOM 704 N N . TYR A 1 86 ? -3.392 2.715 -6.843 1.00 92.19 86 TYR A N 1
ATOM 705 C CA . TYR A 1 86 ? -2.904 1.439 -6.340 1.00 92.19 86 TYR A CA 1
ATOM 706 C C . TYR A 1 86 ? -2.662 1.468 -4.826 1.00 92.19 86 TYR A C 1
ATOM 708 O O . TYR A 1 86 ? -3.129 0.579 -4.113 1.00 92.19 86 TYR A O 1
ATOM 716 N N . THR A 1 87 ? -1.989 2.501 -4.315 1.00 94.25 87 THR A N 1
ATOM 717 C CA . THR A 1 87 ? -1.713 2.617 -2.878 1.00 94.25 87 THR A CA 1
ATOM 718 C C . THR A 1 87 ? -2.984 2.889 -2.083 1.00 94.25 87 THR A C 1
ATOM 720 O O . THR A 1 87 ? -3.142 2.317 -1.008 1.00 94.25 87 THR A O 1
ATOM 723 N N . SER A 1 88 ? -3.943 3.661 -2.606 1.00 95.62 88 SER A N 1
ATOM 724 C CA . SER A 1 88 ? -5.255 3.818 -1.967 1.00 95.62 88 SER A CA 1
ATOM 725 C C . SER A 1 88 ? -6.049 2.510 -1.922 1.00 95.62 88 SER A C 1
ATOM 727 O O . SER A 1 88 ? -6.650 2.214 -0.892 1.00 95.62 88 SER A O 1
ATOM 729 N N . LEU A 1 89 ? -6.024 1.686 -2.975 1.00 93.88 89 LEU A N 1
ATOM 730 C CA . LEU A 1 89 ? -6.670 0.365 -2.951 1.00 93.88 89 LEU A CA 1
ATOM 731 C C . LEU A 1 89 ? -6.027 -0.562 -1.912 1.00 93.88 89 LEU A C 1
ATOM 733 O O . LEU A 1 89 ? -6.734 -1.180 -1.116 1.00 93.88 89 LEU A O 1
ATOM 737 N N . PHE A 1 90 ? -4.693 -0.612 -1.869 1.00 94.88 90 PHE A N 1
ATOM 738 C CA . PHE A 1 90 ? -3.968 -1.344 -0.831 1.00 94.88 90 PHE A CA 1
ATOM 739 C C . PHE A 1 90 ? -4.323 -0.830 0.571 1.00 94.88 90 PHE A C 1
ATOM 741 O O . PHE A 1 90 ? -4.636 -1.613 1.466 1.00 94.88 90 PHE A O 1
ATOM 748 N N . GLY A 1 91 ? -4.350 0.489 0.758 1.00 95.88 91 GLY A N 1
ATOM 749 C CA . GLY A 1 91 ? -4.694 1.100 2.033 1.00 95.88 91 GLY A CA 1
ATOM 750 C C . GLY A 1 91 ? -6.128 0.796 2.473 1.00 95.88 91 GLY A C 1
ATOM 751 O O . GLY A 1 91 ? -6.366 0.682 3.676 1.00 95.88 91 GLY A O 1
ATOM 752 N N . ALA A 1 92 ? -7.073 0.639 1.538 1.00 95.19 92 ALA A N 1
ATOM 753 C CA . ALA A 1 92 ? -8.451 0.239 1.835 1.00 95.19 92 ALA A CA 1
ATOM 754 C C . ALA A 1 92 ? -8.491 -1.190 2.368 1.00 95.19 92 ALA A C 1
ATOM 756 O O . ALA A 1 92 ? -9.070 -1.437 3.426 1.00 95.19 92 ALA A O 1
ATOM 757 N N . TYR A 1 93 ? -7.789 -2.104 1.697 1.00 93.75 93 TYR A N 1
ATOM 758 C CA . TYR A 1 93 ? -7.621 -3.476 2.164 1.00 93.75 93 TYR A CA 1
ATOM 759 C C . TYR A 1 93 ? -6.958 -3.542 3.550 1.00 93.75 93 TYR A C 1
ATOM 761 O O . TYR A 1 93 ? -7.473 -4.201 4.449 1.00 93.75 93 TYR A O 1
ATOM 769 N N . ALA A 1 94 ? -5.858 -2.819 3.759 1.00 95.44 94 ALA A N 1
ATOM 770 C CA . ALA A 1 94 ? -5.145 -2.799 5.033 1.00 95.44 94 ALA A CA 1
ATOM 771 C C . ALA A 1 94 ? -5.972 -2.155 6.164 1.00 95.44 94 ALA A C 1
ATOM 773 O O . ALA A 1 94 ? -5.967 -2.649 7.289 1.00 95.44 94 ALA A O 1
ATOM 774 N N . THR A 1 95 ? -6.747 -1.105 5.867 1.00 95.50 95 THR A N 1
ATOM 775 C CA . THR A 1 95 ? -7.716 -0.517 6.813 1.00 95.50 95 THR A CA 1
ATOM 776 C C . THR A 1 95 ? -8.790 -1.524 7.194 1.00 95.50 95 THR A C 1
ATOM 778 O O . THR A 1 95 ? -9.069 -1.703 8.376 1.00 95.50 95 THR A O 1
ATOM 781 N N . TYR A 1 96 ? -9.375 -2.195 6.203 1.00 93.38 96 TYR A N 1
ATOM 782 C CA . TYR A 1 96 ? -10.376 -3.230 6.420 1.00 93.38 96 TYR A CA 1
ATOM 783 C C . TYR A 1 96 ? -9.829 -4.362 7.295 1.00 93.38 96 TYR A C 1
ATOM 785 O O . TYR A 1 96 ? -10.419 -4.680 8.325 1.00 93.38 96 TYR A O 1
ATOM 793 N N . ALA A 1 97 ? -8.662 -4.910 6.946 1.00 92.50 97 ALA A N 1
ATOM 794 C CA . ALA A 1 97 ? -8.015 -5.959 7.723 1.00 92.50 97 ALA A CA 1
ATOM 795 C C . ALA A 1 97 ? -7.734 -5.499 9.163 1.00 92.50 97 ALA A C 1
ATOM 797 O O . ALA A 1 97 ? -8.047 -6.216 10.109 1.00 92.50 97 ALA A O 1
ATOM 798 N N . CYS A 1 98 ? -7.226 -4.279 9.352 1.00 94.44 98 CYS A N 1
ATOM 799 C CA . CYS A 1 98 ? -6.984 -3.736 10.687 1.00 94.44 98 CYS A CA 1
ATOM 800 C C . CYS A 1 98 ? -8.272 -3.607 11.516 1.00 94.44 98 CYS A C 1
ATOM 802 O O . CYS A 1 98 ? -8.249 -3.879 12.712 1.00 94.44 98 CYS A O 1
ATOM 804 N N . LEU A 1 99 ? -9.387 -3.193 10.906 1.00 93.06 99 LEU A N 1
ATOM 805 C CA . LEU A 1 99 ? -10.668 -3.030 11.602 1.00 93.06 99 LEU A CA 1
ATOM 806 C C . LEU A 1 99 ? -11.317 -4.370 11.965 1.00 93.06 99 LEU A C 1
ATOM 808 O O . LEU A 1 99 ? -11.933 -4.468 13.021 1.00 93.06 99 LEU A O 1
ATOM 812 N N . VAL A 1 100 ? -11.177 -5.389 11.112 1.00 90.00 100 VAL A N 1
ATOM 813 C CA . VAL A 1 100 ? -11.738 -6.729 11.351 1.00 90.00 100 VAL A CA 1
ATOM 814 C C . VAL A 1 100 ? -10.916 -7.508 12.377 1.00 90.00 100 VAL A C 1
ATOM 816 O O . VAL A 1 100 ? -11.479 -8.109 13.287 1.00 90.00 100 VAL A O 1
ATOM 819 N N . TRP A 1 101 ? -9.589 -7.506 12.239 1.00 89.69 101 TRP A N 1
ATOM 820 C CA . TRP A 1 101 ? -8.703 -8.335 13.063 1.00 89.69 101 TRP A CA 1
ATOM 821 C C . TRP A 1 101 ? -8.182 -7.618 14.312 1.00 89.69 101 TRP A C 1
ATOM 823 O O . TRP A 1 101 ? -7.763 -8.277 15.258 1.00 89.69 101 TRP A O 1
ATOM 833 N N . GLY A 1 102 ? -8.184 -6.282 14.327 1.00 89.69 102 GLY A N 1
ATOM 834 C CA . GLY A 1 102 ? -7.655 -5.487 15.439 1.00 89.69 102 GLY A CA 1
ATOM 835 C C . GLY A 1 102 ? -6.133 -5.566 15.610 1.00 89.69 102 GLY A C 1
ATOM 836 O O . GLY A 1 102 ? -5.622 -5.119 16.634 1.00 89.69 102 GLY A O 1
ATOM 837 N N . ASP A 1 103 ? -5.406 -6.124 14.636 1.00 93.06 103 ASP A N 1
ATOM 838 C CA . ASP A 1 103 ? -3.961 -6.350 14.717 1.00 93.06 103 ASP A CA 1
ATOM 839 C C . ASP A 1 103 ? -3.185 -5.524 13.682 1.00 93.06 103 ASP A C 1
ATOM 841 O O . ASP A 1 103 ? -3.167 -5.825 12.487 1.00 93.06 103 ASP A O 1
ATOM 845 N N . VAL A 1 104 ? -2.494 -4.490 14.162 1.00 95.81 104 VAL A N 1
ATOM 846 C CA . VAL A 1 104 ? -1.640 -3.635 13.327 1.00 95.81 104 VAL A CA 1
ATOM 847 C C . VAL A 1 104 ? -0.366 -4.366 12.901 1.00 95.81 104 VAL A C 1
ATOM 849 O O . VAL A 1 104 ? 0.101 -4.151 11.784 1.00 95.81 104 VAL A O 1
ATOM 852 N N . LEU A 1 105 ? 0.193 -5.253 13.734 1.00 96.12 105 LEU A N 1
ATOM 853 C CA . LEU A 1 105 ? 1.424 -5.971 13.388 1.00 96.12 105 LEU A CA 1
ATOM 854 C C . LEU A 1 105 ? 1.182 -6.956 12.244 1.00 96.12 105 LEU A C 1
ATOM 856 O O . LEU A 1 105 ? 1.994 -7.025 11.322 1.00 96.12 105 LEU A O 1
ATOM 860 N N . GLY A 1 106 ? 0.046 -7.654 12.243 1.00 95.62 106 GLY A N 1
ATOM 861 C CA . GLY A 1 106 ? -0.392 -8.478 11.118 1.00 95.62 106 GLY A CA 1
ATOM 862 C C . GLY A 1 106 ? -0.461 -7.688 9.810 1.00 95.62 106 GLY A C 1
ATOM 863 O O . GLY A 1 106 ? 0.059 -8.137 8.787 1.00 95.62 106 GLY A O 1
ATOM 864 N N . VAL A 1 107 ? -1.015 -6.471 9.840 1.00 96.25 107 VAL A N 1
ATOM 865 C CA . VAL A 1 107 ? -1.053 -5.592 8.658 1.00 96.25 107 VAL A CA 1
ATOM 866 C C . VAL A 1 107 ? 0.346 -5.122 8.249 1.00 96.25 107 VAL A C 1
ATOM 868 O O . VAL A 1 107 ? 0.636 -5.110 7.053 1.00 96.25 107 VAL A O 1
ATOM 871 N N . VAL A 1 108 ? 1.244 -4.825 9.198 1.00 97.62 108 VAL A N 1
ATOM 872 C CA . VAL A 1 108 ? 2.659 -4.525 8.900 1.00 97.62 108 VAL A CA 1
ATOM 873 C C . VAL A 1 108 ? 3.307 -5.681 8.141 1.00 97.62 108 VAL A C 1
ATOM 875 O O . VAL A 1 108 ? 3.947 -5.444 7.121 1.00 97.62 108 VAL A O 1
ATOM 878 N N . PHE A 1 109 ? 3.111 -6.931 8.572 1.00 96.69 109 PHE A N 1
ATOM 879 C CA . PHE A 1 109 ? 3.666 -8.089 7.864 1.00 96.69 109 PHE A CA 1
ATOM 880 C C . PHE A 1 109 ? 3.101 -8.241 6.453 1.00 96.69 109 PHE A C 1
ATOM 882 O O . PHE A 1 109 ? 3.857 -8.529 5.523 1.00 96.69 109 PHE A O 1
ATOM 889 N N . ILE A 1 110 ? 1.796 -8.018 6.273 1.00 94.44 110 ILE A N 1
ATOM 890 C CA . ILE A 1 110 ? 1.178 -8.047 4.943 1.00 94.44 110 ILE A CA 1
ATOM 891 C C . ILE A 1 110 ? 1.765 -6.943 4.057 1.00 94.44 110 ILE A C 1
ATOM 893 O O . ILE A 1 110 ? 2.130 -7.213 2.915 1.00 94.44 110 ILE A O 1
ATOM 897 N N . HIS A 1 111 ? 1.927 -5.728 4.582 1.00 96.25 111 HIS A N 1
ATOM 898 C CA . HIS A 1 111 ? 2.551 -4.623 3.860 1.00 96.25 111 HIS A CA 1
ATOM 899 C C . HIS A 1 111 ? 3.997 -4.962 3.476 1.00 96.25 111 HIS A C 1
ATOM 901 O O . HIS A 1 111 ? 4.351 -4.904 2.300 1.00 96.25 111 HIS A O 1
ATOM 907 N N . SER A 1 112 ? 4.822 -5.409 4.423 1.00 95.31 112 SER A N 1
ATOM 908 C CA . SER A 1 112 ? 6.195 -5.851 4.157 1.00 95.31 112 SER A CA 1
ATOM 909 C C . SER A 1 112 ? 6.257 -6.934 3.078 1.00 95.31 112 SER A C 1
ATOM 911 O O . SER A 1 112 ? 7.112 -6.872 2.194 1.00 95.31 112 SER A O 1
ATOM 913 N N . PHE A 1 113 ? 5.333 -7.898 3.104 1.00 93.56 113 PHE A N 1
ATOM 914 C CA . PHE A 1 113 ? 5.232 -8.934 2.078 1.00 93.56 113 PHE A CA 1
ATOM 915 C C . PHE A 1 113 ? 4.862 -8.356 0.707 1.00 93.56 113 PHE A C 1
ATOM 917 O O . PHE A 1 113 ? 5.495 -8.695 -0.292 1.00 93.56 113 PHE A O 1
ATOM 924 N N . CYS A 1 114 ? 3.894 -7.442 0.641 1.00 92.44 114 CYS A N 1
ATOM 925 C CA . CYS A 1 114 ? 3.534 -6.751 -0.596 1.00 92.44 114 CYS 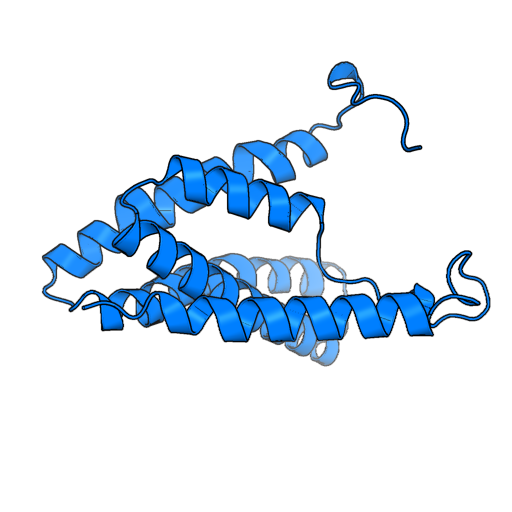A CA 1
ATOM 926 C C . CYS A 1 114 ? 4.698 -5.919 -1.155 1.00 92.44 114 CYS A C 1
ATOM 928 O O . CYS A 1 114 ? 4.934 -5.955 -2.361 1.00 92.44 114 CYS A O 1
ATOM 930 N N . ASN A 1 115 ? 5.468 -5.237 -0.303 1.00 92.38 115 ASN A N 1
ATOM 931 C CA . ASN A 1 115 ? 6.665 -4.501 -0.725 1.00 92.38 115 ASN A CA 1
ATOM 932 C C . ASN A 1 115 ? 7.778 -5.433 -1.214 1.00 92.38 115 ASN A C 1
ATOM 934 O O . ASN A 1 115 ? 8.506 -5.074 -2.137 1.00 92.38 115 ASN A O 1
ATOM 938 N N . PHE A 1 116 ? 7.899 -6.628 -0.632 1.00 89.81 116 PHE A N 1
ATOM 939 C CA . PHE A 1 116 ? 8.843 -7.646 -1.091 1.00 89.81 116 PHE A CA 1
ATOM 940 C C . PHE A 1 116 ? 8.463 -8.215 -2.460 1.00 89.81 116 PHE A C 1
ATOM 942 O O . PHE A 1 116 ? 9.317 -8.329 -3.336 1.00 89.81 116 PHE A O 1
ATOM 949 N N . MET A 1 117 ? 7.188 -8.562 -2.649 1.00 87.75 117 MET A N 1
ATOM 950 C CA . MET A 1 117 ? 6.690 -9.105 -3.916 1.00 87.75 117 MET A CA 1
ATOM 951 C C . MET A 1 117 ? 6.681 -8.050 -5.025 1.00 87.75 117 MET A C 1
ATOM 953 O O . MET A 1 117 ? 6.974 -8.360 -6.179 1.00 87.75 117 MET A O 1
ATOM 957 N N . GLY A 1 118 ? 6.358 -6.806 -4.669 1.00 85.50 118 GLY A N 1
ATOM 958 C CA . GLY A 1 118 ? 6.198 -5.708 -5.605 1.00 85.50 118 GLY A CA 1
ATOM 959 C C . GLY A 1 118 ? 5.010 -5.896 -6.548 1.00 85.50 118 GLY A C 1
ATOM 960 O O . GLY A 1 118 ? 4.216 -6.835 -6.453 1.00 85.50 118 GLY A O 1
ATOM 961 N N . LEU A 1 119 ? 4.885 -4.963 -7.487 1.00 81.38 119 LEU A N 1
ATOM 962 C CA . LEU A 1 119 ? 3.941 -5.102 -8.585 1.00 81.38 119 LEU A CA 1
ATOM 963 C C . LEU A 1 119 ? 4.449 -6.139 -9.594 1.00 81.38 119 LEU A C 1
ATOM 965 O O . LEU A 1 119 ? 5.656 -6.211 -9.840 1.00 81.38 119 LEU A O 1
ATOM 969 N N . PRO A 1 120 ? 3.543 -6.898 -10.233 1.00 76.25 120 PRO A N 1
ATOM 970 C CA . PRO A 1 120 ? 3.926 -7.832 -11.277 1.00 76.25 120 PRO A CA 1
ATOM 971 C C . PRO A 1 120 ? 4.647 -7.091 -12.407 1.00 76.25 120 PRO A C 1
ATOM 973 O O . PRO A 1 120 ? 4.065 -6.237 -13.080 1.00 76.25 120 PRO A O 1
ATOM 976 N N . SER A 1 121 ? 5.928 -7.405 -12.622 1.00 76.81 121 SER A N 1
ATOM 977 C CA . SER A 1 121 ? 6.669 -6.831 -13.740 1.00 76.81 121 SER A CA 1
ATOM 978 C C . SER A 1 121 ? 6.159 -7.448 -15.036 1.00 76.81 121 SER A C 1
ATOM 980 O O . SER A 1 121 ? 6.072 -8.661 -15.179 1.00 76.81 121 SER A O 1
ATOM 982 N N . PHE A 1 122 ? 5.856 -6.622 -16.030 1.00 78.69 122 PHE A N 1
ATOM 983 C CA . PHE A 1 122 ? 5.463 -7.101 -17.358 1.00 78.69 122 PHE A CA 1
ATOM 984 C C . PHE A 1 122 ? 6.664 -7.487 -18.237 1.00 78.69 122 PHE A C 1
ATOM 986 O O . PHE A 1 122 ? 6.514 -7.754 -19.430 1.00 78.69 122 PHE A O 1
ATOM 993 N N . THR A 1 123 ? 7.867 -7.545 -17.658 1.00 79.19 123 THR A N 1
ATOM 994 C CA . THR A 1 123 ? 9.105 -7.916 -18.360 1.00 79.19 123 THR A CA 1
ATOM 995 C C . THR A 1 123 ? 9.048 -9.335 -18.916 1.00 79.19 123 THR A C 1
ATOM 997 O O . THR A 1 123 ? 9.576 -9.566 -19.998 1.00 79.19 123 THR A O 1
ATOM 1000 N N . PHE A 1 124 ? 8.288 -10.244 -18.289 1.00 79.06 124 PHE A N 1
ATOM 1001 C CA . PHE A 1 124 ? 8.056 -11.598 -18.811 1.00 79.06 124 PHE A CA 1
ATOM 1002 C C . PHE A 1 124 ? 7.374 -11.622 -20.195 1.00 79.06 124 PHE A C 1
ATOM 1004 O O . PHE A 1 124 ? 7.356 -12.661 -20.851 1.00 79.06 124 PHE A O 1
ATOM 1011 N N . MET A 1 125 ? 6.796 -10.507 -20.666 1.00 82.12 125 MET A N 1
ATOM 1012 C CA . MET A 1 125 ? 6.251 -10.385 -22.026 1.00 82.12 125 MET A CA 1
ATOM 1013 C C . MET A 1 125 ? 7.302 -9.998 -23.076 1.00 82.12 125 MET A C 1
ATOM 1015 O O . MET A 1 125 ? 6.995 -9.995 -24.269 1.00 82.12 125 MET A O 1
ATOM 1019 N N . GLN A 1 126 ? 8.533 -9.687 -22.675 1.00 86.00 126 GLN A N 1
ATOM 1020 C CA . GLN A 1 126 ? 9.620 -9.338 -23.587 1.00 86.00 126 GLN A CA 1
ATOM 1021 C C . GLN A 1 126 ? 10.357 -10.601 -24.051 1.00 86.00 126 GLN A C 1
ATOM 1023 O O . GLN A 1 126 ? 10.700 -11.459 -23.243 1.00 86.00 126 GLN A O 1
ATOM 1028 N N . ARG A 1 127 ? 10.647 -10.702 -25.359 1.00 77.12 127 ARG A N 1
ATOM 1029 C CA . ARG A 1 127 ? 11.258 -11.887 -26.011 1.00 77.12 127 ARG A CA 1
ATOM 1030 C C . ARG A 1 127 ? 12.643 -12.307 -25.479 1.00 77.12 127 ARG A C 1
ATOM 1032 O O . ARG A 1 127 ? 13.139 -13.338 -25.910 1.00 77.12 127 ARG A O 1
ATOM 1039 N N . GLY A 1 128 ? 13.259 -11.534 -24.584 1.00 79.38 128 GLY A N 1
ATOM 1040 C CA . GLY A 1 128 ? 14.560 -11.835 -23.972 1.00 79.38 128 GLY A CA 1
ATOM 1041 C C . GLY A 1 128 ? 14.500 -12.268 -22.503 1.00 79.38 128 GLY A C 1
ATOM 1042 O O . GLY A 1 128 ? 15.544 -12.534 -21.914 1.00 79.38 128 GLY A O 1
ATOM 1043 N N . ASP A 1 129 ? 13.315 -12.320 -21.893 1.00 81.94 129 ASP A N 1
ATOM 1044 C CA . ASP A 1 129 ? 13.172 -12.707 -20.488 1.00 81.94 129 ASP A CA 1
ATOM 1045 C C . ASP A 1 129 ? 13.239 -14.238 -20.328 1.00 81.94 129 ASP A C 1
ATOM 1047 O O . ASP A 1 129 ? 12.674 -14.990 -21.127 1.00 81.94 129 ASP A O 1
ATOM 1051 N N . ARG A 1 130 ? 13.900 -14.717 -19.264 1.00 80.94 130 ARG A N 1
ATOM 1052 C CA . ARG A 1 130 ? 14.053 -16.155 -18.956 1.00 80.94 130 ARG A CA 1
ATOM 1053 C C . ARG A 1 130 ? 12.707 -16.862 -18.795 1.00 80.94 130 ARG A C 1
ATOM 1055 O O . ARG A 1 130 ? 12.625 -18.074 -18.982 1.00 80.94 130 ARG A O 1
ATOM 1062 N N . VAL A 1 131 ? 11.662 -16.125 -18.420 1.00 82.19 131 VAL A N 1
ATOM 1063 C CA . VAL A 1 131 ? 10.319 -16.657 -18.161 1.00 82.19 131 VAL A CA 1
ATOM 1064 C C . VAL A 1 131 ? 9.385 -16.464 -19.366 1.00 82.19 131 VAL A C 1
ATOM 1066 O O . VAL A 1 131 ? 8.238 -16.904 -19.323 1.00 82.19 131 VAL A O 1
ATOM 1069 N N . TYR A 1 132 ? 9.863 -15.885 -20.476 1.00 85.25 132 TYR A N 1
ATOM 1070 C CA . TYR A 1 132 ? 9.044 -15.594 -21.659 1.00 85.25 132 TYR A CA 1
ATOM 1071 C C . TYR A 1 132 ? 8.350 -16.834 -22.234 1.00 85.25 132 TYR A C 1
ATOM 1073 O O . TYR A 1 132 ? 7.160 -16.791 -22.548 1.00 85.25 132 TYR A O 1
ATOM 1081 N N . GLU A 1 133 ? 9.046 -17.970 -22.314 1.00 86.38 133 GLU A N 1
ATOM 1082 C CA . GLU A 1 133 ? 8.455 -19.225 -22.805 1.00 86.38 133 GLU A CA 1
ATOM 1083 C C . GLU A 1 133 ? 7.305 -19.721 -21.916 1.00 86.38 133 GLU A C 1
ATOM 1085 O O . GLU A 1 133 ? 6.358 -20.347 -22.389 1.00 86.38 133 GLU A O 1
ATOM 1090 N N . LYS A 1 134 ? 7.345 -19.383 -20.623 1.00 86.81 134 LYS A N 1
ATOM 1091 C CA . LYS A 1 134 ? 6.348 -19.763 -19.613 1.00 86.81 134 LYS A CA 1
ATOM 1092 C C . LYS A 1 134 ? 5.389 -18.623 -19.268 1.00 86.81 134 LYS A C 1
ATOM 1094 O O . LYS A 1 134 ? 4.646 -18.730 -18.294 1.00 86.81 134 LYS A O 1
ATOM 1099 N N . ARG A 1 135 ? 5.346 -17.556 -20.073 1.00 87.06 135 ARG A N 1
ATOM 1100 C CA . ARG A 1 135 ? 4.507 -16.368 -19.833 1.00 87.06 135 ARG A CA 1
ATOM 1101 C C . ARG A 1 135 ? 3.035 -16.693 -19.598 1.00 87.06 135 ARG A C 1
ATOM 1103 O O . ARG A 1 135 ? 2.404 -16.052 -18.770 1.00 87.06 135 ARG A O 1
ATOM 1110 N N . TRP A 1 136 ? 2.496 -17.708 -20.277 1.00 87.31 136 TRP A N 1
ATOM 1111 C CA . TRP A 1 136 ? 1.094 -18.094 -20.103 1.00 87.31 136 TRP A CA 1
ATOM 1112 C C . TRP A 1 136 ? 0.833 -18.651 -18.695 1.00 87.31 136 TRP A C 1
ATOM 1114 O O . TRP A 1 136 ? -0.179 -18.313 -18.092 1.00 87.31 136 TRP A O 1
ATOM 1124 N N . ILE A 1 137 ? 1.774 -19.433 -18.146 1.00 89.81 137 ILE A N 1
ATOM 1125 C CA . ILE A 1 137 ? 1.685 -19.990 -16.788 1.00 89.81 137 ILE A CA 1
ATOM 1126 C C . ILE A 1 137 ? 1.694 -18.846 -15.776 1.00 89.81 137 ILE A C 1
ATOM 1128 O O . ILE A 1 137 ? 0.875 -18.824 -14.864 1.00 89.81 137 ILE A O 1
ATOM 1132 N N . VAL A 1 138 ? 2.582 -17.866 -15.973 1.00 88.38 138 VAL A N 1
ATOM 1133 C CA . VAL A 1 138 ? 2.665 -16.669 -15.125 1.00 88.38 138 VAL A CA 1
ATOM 1134 C C . VAL A 1 138 ? 1.363 -15.863 -15.181 1.00 88.38 138 VAL A C 1
ATOM 1136 O O . VAL A 1 138 ? 0.826 -15.490 -14.142 1.00 88.38 138 VAL A O 1
ATOM 1139 N N . MET A 1 139 ? 0.803 -15.646 -16.375 1.00 88.75 139 MET A N 1
ATOM 1140 C CA . MET A 1 139 ? -0.472 -14.937 -16.535 1.00 88.75 139 MET A CA 1
ATOM 1141 C C . MET A 1 139 ? -1.634 -15.672 -15.866 1.00 88.75 139 MET A C 1
ATOM 1143 O O . MET A 1 139 ? -2.427 -15.049 -15.164 1.00 88.75 139 MET A O 1
ATOM 1147 N N . VAL A 1 140 ? -1.727 -16.991 -16.046 1.00 90.88 140 VAL A N 1
ATOM 1148 C CA . VAL A 1 140 ? -2.772 -17.796 -15.403 1.00 90.88 140 VAL A CA 1
ATOM 1149 C C . VAL A 1 140 ? -2.611 -17.785 -13.889 1.00 90.88 140 VAL A C 1
ATOM 1151 O O . VAL A 1 140 ? -3.607 -17.621 -13.195 1.00 90.88 140 VAL A O 1
ATOM 1154 N N . ALA A 1 141 ? -1.387 -17.857 -13.364 1.00 89.94 141 ALA A N 1
ATOM 1155 C CA . ALA A 1 141 ? -1.140 -17.735 -11.930 1.00 89.94 141 ALA A CA 1
ATOM 1156 C C . ALA A 1 141 ? -1.607 -16.378 -11.373 1.00 89.94 141 ALA A C 1
ATOM 1158 O O . ALA A 1 141 ? -2.244 -16.349 -10.321 1.00 89.94 141 ALA A O 1
ATOM 1159 N N . PHE A 1 142 ? -1.375 -15.268 -12.087 1.00 89.25 142 PHE A N 1
ATOM 1160 C CA . PHE A 1 142 ? -1.893 -13.955 -11.680 1.00 89.25 142 PHE A CA 1
ATOM 1161 C C . PHE A 1 142 ? -3.419 -13.894 -11.693 1.00 89.25 142 PHE A C 1
ATOM 1163 O O . PHE A 1 142 ? -4.012 -13.395 -10.739 1.00 89.25 142 PHE A O 1
ATOM 1170 N N . ILE A 1 143 ? -4.062 -14.421 -12.739 1.00 90.75 143 ILE A N 1
ATOM 1171 C CA . ILE A 1 143 ? -5.528 -14.438 -12.840 1.00 90.75 143 ILE A CA 1
ATOM 1172 C C . ILE A 1 143 ? -6.128 -15.303 -11.730 1.00 90.75 143 ILE A C 1
ATOM 1174 O O . ILE A 1 143 ? -7.035 -14.854 -11.036 1.00 90.75 143 ILE A O 1
ATOM 1178 N N . VAL A 1 144 ? -5.604 -16.513 -11.520 1.00 93.56 144 VAL A N 1
ATOM 1179 C CA . VAL A 1 144 ? -6.053 -17.420 -10.454 1.00 93.56 144 VAL A CA 1
ATOM 1180 C C . VAL A 1 144 ? -5.852 -16.781 -9.080 1.00 93.56 144 VAL A C 1
ATOM 1182 O O . VAL A 1 144 ? -6.763 -16.828 -8.259 1.00 93.56 144 VAL A O 1
ATOM 1185 N N . GLY A 1 145 ? -4.708 -16.135 -8.842 1.00 89.31 145 GLY A N 1
ATOM 1186 C CA . GLY A 1 145 ? -4.438 -15.413 -7.598 1.00 89.31 145 GLY A CA 1
ATOM 1187 C C . GLY A 1 145 ? -5.416 -14.262 -7.357 1.00 89.31 145 GLY A C 1
ATOM 1188 O O . GLY A 1 145 ? -5.967 -14.152 -6.265 1.00 89.31 145 GLY A O 1
ATOM 1189 N N . LEU A 1 146 ? -5.690 -13.445 -8.378 1.00 88.38 146 LEU A N 1
ATOM 1190 C CA . LEU A 1 146 ? -6.631 -12.326 -8.286 1.00 88.38 146 LEU A CA 1
ATOM 1191 C C . LEU A 1 146 ? -8.068 -12.804 -8.045 1.00 88.38 146 LEU A C 1
ATOM 1193 O O . LEU A 1 146 ? -8.745 -12.297 -7.153 1.00 88.38 146 LEU A O 1
ATOM 1197 N N . VAL A 1 147 ? -8.530 -13.790 -8.816 1.00 90.38 147 VAL A N 1
ATOM 1198 C CA . VAL A 1 147 ? -9.877 -14.360 -8.665 1.00 90.38 147 VAL A CA 1
ATOM 1199 C C . VAL A 1 147 ? -10.022 -15.031 -7.304 1.00 90.38 147 VAL A C 1
ATOM 1201 O O . VAL A 1 147 ? -11.031 -14.826 -6.631 1.00 90.38 147 VAL A O 1
ATOM 1204 N N . GLY A 1 148 ? -9.009 -15.784 -6.869 1.00 89.88 148 GLY A N 1
ATOM 1205 C CA . GLY A 1 148 ? -8.970 -16.396 -5.544 1.00 89.88 148 GLY A CA 1
ATOM 1206 C C . GLY A 1 148 ? -9.052 -15.350 -4.436 1.00 89.88 148 GLY A C 1
ATOM 1207 O O . GLY A 1 148 ? -9.886 -15.476 -3.545 1.00 89.88 148 GLY A O 1
ATOM 1208 N N . PHE A 1 149 ? -8.264 -14.276 -4.533 1.00 86.94 149 PHE A N 1
ATOM 1209 C CA . PHE A 1 149 ? -8.308 -13.168 -3.581 1.00 86.94 149 PHE A CA 1
ATOM 1210 C C . PHE A 1 149 ? -9.699 -12.528 -3.512 1.00 86.94 149 PHE A C 1
ATOM 1212 O O . PHE A 1 149 ? -10.263 -12.439 -2.428 1.00 86.94 149 PHE A O 1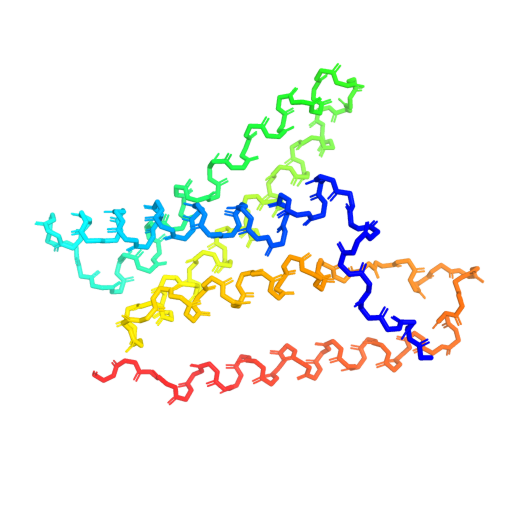
ATOM 1219 N N . ILE A 1 150 ? -10.291 -12.151 -4.651 1.00 86.12 150 ILE A N 1
ATOM 1220 C CA . ILE A 1 150 ? -11.624 -11.523 -4.695 1.00 86.12 150 ILE A CA 1
ATOM 1221 C C . ILE A 1 150 ? -12.697 -12.457 -4.121 1.00 86.12 150 ILE A C 1
ATOM 1223 O O . ILE A 1 150 ? -13.543 -12.020 -3.345 1.00 86.12 150 ILE A O 1
ATOM 1227 N N . SER A 1 151 ? -12.651 -13.742 -4.476 1.00 84.69 151 SER A N 1
ATOM 1228 C CA . SER A 1 151 ? -13.646 -14.726 -4.033 1.00 84.69 151 SER A CA 1
ATOM 1229 C C . SER A 1 151 ? -13.579 -14.963 -2.525 1.00 84.69 151 SER A C 1
ATOM 1231 O O . SER A 1 151 ? -14.611 -15.064 -1.871 1.00 84.69 151 SER A O 1
ATOM 1233 N N . LEU A 1 152 ? -12.368 -15.026 -1.963 1.00 81.88 152 LEU A N 1
ATOM 1234 C CA . LEU A 1 152 ? -12.160 -15.199 -0.524 1.00 81.88 152 LEU A CA 1
ATOM 1235 C C . LEU A 1 152 ? -12.430 -13.913 0.262 1.00 81.88 152 LEU A C 1
ATOM 1237 O O . LEU A 1 152 ? -12.874 -13.984 1.404 1.00 81.88 152 LEU A O 1
ATOM 1241 N N . PHE A 1 153 ? -12.201 -12.744 -0.341 1.00 75.19 153 PHE A N 1
ATOM 1242 C CA . PHE A 1 153 ? -12.435 -11.451 0.299 1.00 75.19 153 PHE A CA 1
ATOM 1243 C C . PHE A 1 153 ? -13.911 -11.256 0.681 1.00 75.19 153 PHE A C 1
ATOM 1245 O O . PHE A 1 153 ? -14.205 -10.783 1.775 1.00 75.19 153 PHE A O 1
ATOM 1252 N N . TRP A 1 154 ? -14.838 -11.702 -0.173 1.00 58.72 154 TRP A N 1
ATOM 1253 C CA . TRP A 1 154 ? -16.284 -11.630 0.076 1.00 58.72 154 TRP A CA 1
ATOM 1254 C C . TRP A 1 154 ? -16.795 -12.580 1.169 1.00 58.72 154 TRP A C 1
ATOM 1256 O O . TRP A 1 154 ? -17.872 -12.359 1.710 1.00 58.72 154 TRP A O 1
ATOM 1266 N N . ILE A 1 155 ? -16.040 -13.620 1.535 1.00 53.09 155 ILE A N 1
ATOM 1267 C CA . ILE A 1 155 ? -16.479 -14.597 2.547 1.00 53.09 155 ILE A CA 1
ATOM 1268 C C . ILE A 1 155 ? -16.449 -14.004 3.969 1.00 53.09 155 ILE A C 1
ATOM 1270 O O . ILE A 1 155 ? -17.136 -14.503 4.857 1.00 53.09 155 ILE A O 1
ATOM 1274 N N . PHE A 1 156 ? -15.709 -12.914 4.187 1.00 52.41 156 PHE A N 1
ATOM 1275 C CA . PHE A 1 156 ? -15.530 -12.286 5.502 1.00 52.41 156 PHE A CA 1
ATOM 1276 C C . PHE A 1 156 ? -16.373 -11.024 5.716 1.00 52.41 156 PHE A C 1
ATOM 1278 O O . PHE A 1 156 ? -16.005 -10.181 6.529 1.00 52.41 156 PHE A O 1
ATOM 1285 N N . GLU A 1 157 ? -17.488 -10.883 4.996 1.00 56.59 157 GLU A N 1
ATOM 1286 C CA . GLU A 1 157 ? -18.371 -9.720 5.095 1.00 56.59 157 GLU A CA 1
ATOM 1287 C C . GLU A 1 157 ? -18.696 -9.378 6.561 1.00 56.59 157 GLU A C 1
ATOM 1289 O O . GLU A 1 157 ? -19.090 -10.246 7.346 1.00 56.59 157 GLU A O 1
ATOM 1294 N N . MET A 1 158 ? -18.468 -8.108 6.925 1.00 51.78 158 MET A N 1
ATOM 1295 C CA . MET A 1 158 ? -18.664 -7.581 8.275 1.00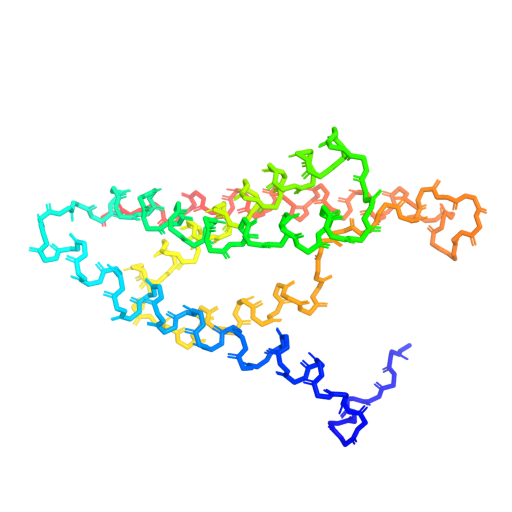 51.78 158 MET A CA 1
ATOM 1296 C C . MET A 1 158 ? -20.132 -7.745 8.687 1.00 51.78 158 MET A C 1
ATOM 1298 O O . MET A 1 158 ? -20.970 -6.908 8.346 1.00 51.78 158 MET A O 1
ATOM 1302 N N . LYS A 1 159 ? -20.436 -8.835 9.393 1.00 42.69 159 LYS A N 1
ATOM 1303 C CA . LYS A 1 159 ? -21.633 -8.936 10.230 1.00 42.69 159 LYS A CA 1
ATOM 1304 C C . LYS A 1 159 ? -21.526 -8.009 11.432 1.00 42.69 159 LYS A C 1
ATOM 1306 O O . LYS A 1 159 ? -20.411 -7.894 11.986 1.00 42.69 159 LYS A O 1
#